Protein AF-C1FIW8-F1 (afdb_monomer_lite)

Sequence (149 aa):
MISRFPKGGEEIDTDIVRRQEFEKLHIKVANEKFGRREDAKELLTRMMQACIAAFAPDPLEFMIEFLTKEIEGRAEPAHTGPGKHPMGEEADLHEEVTNYADSPEFHTIVSKMSAYMIQFKPDDPAPFALEFLRTLKKEGIFGPMGADH

pLDDT: mean 71.14, std 17.48, range [33.69, 92.94]

Foldseek 3Di:
DDDDDDDDDDPPPVVVVVVVVVVVVVLVVLLVVLVPPVVLVVLLVLLLLLCLLVLPPQSLVSSLVQLVCVVVVNHDRRPPDNHQDPVNDVDVSVVSSVCSCPPPNNVVLSVVLVVVCSVPVDPDNSVVSSVVSVVCVVVCVVPPPDDDD

Structure (mmCIF, N/CA/C/O backbone):
data_AF-C1FIW8-F1
#
_entry.id   AF-C1FIW8-F1
#
loop_
_atom_site.group_PDB
_atom_site.id
_atom_site.type_symbol
_atom_site.label_atom_id
_atom_site.label_alt_id
_atom_site.label_comp_id
_atom_site.label_asym_id
_atom_site.label_entity_id
_atom_site.label_seq_id
_atom_site.pdbx_PDB_ins_code
_atom_site.Cartn_x
_atom_site.Cartn_y
_atom_site.Cartn_z
_atom_site.occupancy
_atom_site.B_iso_or_equiv
_atom_site.auth_seq_id
_atom_site.auth_comp_id
_atom_site.auth_asym_id
_atom_site.auth_atom_id
_atom_site.pdbx_PDB_model_num
ATOM 1 N N . MET A 1 1 ? -19.532 5.056 49.816 1.00 38.03 1 MET A N 1
ATOM 2 C CA . MET A 1 1 ? -18.727 5.118 51.057 1.00 38.03 1 MET A CA 1
ATOM 3 C C . MET A 1 1 ? -17.530 6.004 50.757 1.00 38.03 1 MET A C 1
ATOM 5 O O . MET A 1 1 ? -16.685 5.597 49.975 1.00 38.03 1 MET A O 1
ATOM 9 N N . ILE A 1 2 ? -17.524 7.241 51.257 1.00 39.59 2 ILE A N 1
ATOM 10 C CA . ILE A 1 2 ? -16.456 8.219 51.002 1.00 39.59 2 ILE A CA 1
ATOM 11 C C . ILE A 1 2 ? -15.473 8.112 52.167 1.00 39.59 2 ILE A C 1
ATOM 13 O O . ILE A 1 2 ? -15.830 8.430 53.300 1.00 39.59 2 ILE A O 1
ATOM 17 N N . SER A 1 3 ? -14.267 7.616 51.898 1.00 39.22 3 SER A N 1
ATOM 18 C CA . SER A 1 3 ? -13.165 7.643 52.862 1.00 39.22 3 SER A CA 1
ATOM 19 C C . SER A 1 3 ? -12.445 8.986 52.748 1.00 39.22 3 SER A C 1
ATOM 21 O O . SER A 1 3 ? -12.104 9.406 51.644 1.00 39.22 3 SER A O 1
ATOM 23 N N . ARG A 1 4 ? -12.242 9.669 53.879 1.00 51.56 4 ARG A N 1
ATOM 24 C CA . ARG A 1 4 ? -11.506 10.937 53.976 1.00 51.56 4 ARG A CA 1
ATOM 25 C C .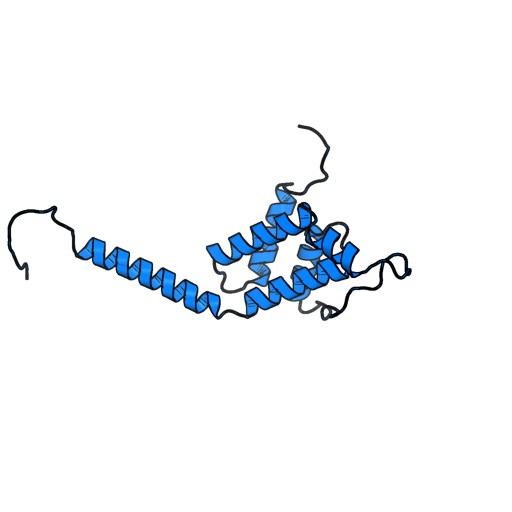 ARG A 1 4 ? -10.174 10.745 54.716 1.00 51.56 4 ARG A C 1
ATOM 27 O O . ARG A 1 4 ? -10.149 10.064 55.738 1.00 51.56 4 ARG A O 1
ATOM 34 N N . PHE A 1 5 ? -9.193 11.537 54.255 1.00 41.19 5 PHE A N 1
ATOM 35 C CA . PHE A 1 5 ? -7.981 12.100 54.904 1.00 41.19 5 PHE A CA 1
ATOM 36 C C . PHE A 1 5 ? -6.611 11.455 54.579 1.00 41.19 5 PHE A C 1
ATOM 38 O O . PHE A 1 5 ? -6.585 10.246 54.363 1.00 41.19 5 PHE A O 1
ATOM 45 N N . PRO A 1 6 ? -5.470 12.214 54.610 1.00 51.72 6 PRO A N 1
ATOM 46 C CA . PRO A 1 6 ? -5.279 13.609 55.072 1.00 51.72 6 PRO A CA 1
ATOM 47 C C . PRO A 1 6 ? -4.514 14.598 54.136 1.00 51.72 6 PRO A C 1
ATOM 49 O O . PRO A 1 6 ? -3.583 14.241 53.433 1.00 51.72 6 PRO A O 1
ATOM 52 N N . LYS A 1 7 ? -4.898 15.882 54.252 1.00 51.84 7 LYS A N 1
ATOM 53 C CA . LYS A 1 7 ? -4.135 17.155 54.158 1.00 51.84 7 LYS A CA 1
ATOM 54 C C . LYS A 1 7 ? -2.891 17.245 53.242 1.00 51.84 7 LYS A C 1
ATOM 56 O O . LYS A 1 7 ? -1.785 16.947 53.676 1.00 51.84 7 LYS A O 1
ATOM 61 N N . GLY A 1 8 ? -3.075 17.911 52.097 1.00 47.38 8 GLY A N 1
ATOM 62 C CA . GLY A 1 8 ? -2.012 18.561 51.319 1.00 47.38 8 GLY A CA 1
ATOM 63 C C . GLY A 1 8 ? -1.710 17.842 50.007 1.00 47.38 8 GLY A C 1
ATOM 64 O O . GLY A 1 8 ? -1.065 16.804 50.009 1.00 47.38 8 GLY A O 1
ATOM 65 N N . GLY A 1 9 ? -2.159 18.411 48.894 1.00 45.69 9 GLY A N 1
ATOM 66 C CA . GLY A 1 9 ? -2.004 17.827 47.562 1.00 45.69 9 GLY A CA 1
ATOM 67 C C . GLY A 1 9 ? -3.353 17.793 46.865 1.00 45.69 9 GLY A C 1
ATOM 68 O O . GLY A 1 9 ? -4.352 17.456 47.496 1.00 45.69 9 GLY A O 1
ATOM 69 N N . GLU A 1 10 ? -3.371 18.245 45.615 1.00 51.56 10 GLU A N 1
ATOM 70 C CA . GLU A 1 10 ? -4.542 18.323 44.742 1.00 51.56 10 GLU A CA 1
ATOM 71 C C . GLU A 1 10 ? -5.456 17.104 44.914 1.00 51.56 10 GLU A C 1
ATOM 73 O O . GLU A 1 10 ? -4.978 15.972 45.015 1.00 51.56 10 GLU A O 1
ATOM 78 N N . GLU A 1 11 ? -6.772 17.334 44.977 1.00 50.53 11 GLU A N 1
ATOM 79 C CA . GLU A 1 11 ? -7.763 16.259 44.915 1.00 50.53 11 GLU A CA 1
ATOM 80 C C . GLU A 1 11 ? -7.616 15.562 43.559 1.00 50.53 11 GLU A C 1
ATOM 82 O O . GLU A 1 11 ? -8.214 15.950 42.559 1.00 50.53 11 GLU A O 1
ATOM 87 N N . ILE A 1 12 ? -6.758 14.545 43.512 1.00 53.88 12 ILE A N 1
ATOM 88 C CA . ILE A 1 12 ? -6.646 13.664 42.364 1.00 53.88 12 ILE A CA 1
ATOM 89 C C . ILE A 1 12 ? -7.921 12.838 42.369 1.00 53.88 12 ILE A C 1
ATOM 91 O O . ILE A 1 12 ? -8.099 11.954 43.211 1.00 53.88 12 ILE A O 1
ATOM 95 N N . ASP A 1 13 ? -8.816 13.147 41.437 1.00 61.03 13 ASP A N 1
ATOM 96 C CA . ASP A 1 13 ? -9.985 12.327 41.177 1.00 61.03 13 ASP A CA 1
ATOM 97 C C . ASP A 1 13 ? -9.504 10.926 40.771 1.00 61.03 13 ASP A C 1
ATOM 99 O O . ASP A 1 13 ? -9.040 10.664 39.655 1.00 61.03 13 ASP A O 1
ATOM 103 N N . THR A 1 14 ? -9.567 10.011 41.735 1.00 57.94 14 THR A N 1
ATOM 104 C CA . THR A 1 14 ? -9.096 8.639 41.577 1.00 57.94 14 THR A CA 1
ATOM 105 C C . THR A 1 14 ? -9.885 7.879 40.518 1.00 57.94 14 THR A C 1
ATOM 107 O O . THR A 1 14 ? -9.375 6.892 39.988 1.00 57.94 14 THR A O 1
ATOM 110 N N . ASP A 1 15 ? -11.098 8.325 40.181 1.00 60.28 15 ASP A N 1
ATOM 111 C CA . ASP A 1 15 ? -11.895 7.727 39.116 1.00 60.28 15 ASP A CA 1
ATOM 112 C C . ASP A 1 15 ? -11.434 8.214 37.736 1.00 60.28 15 ASP A C 1
ATOM 114 O O . ASP A 1 15 ? -11.407 7.415 36.796 1.00 60.28 15 ASP A O 1
ATOM 118 N N . ILE A 1 16 ? -10.967 9.463 37.613 1.00 61.41 16 ILE A N 1
ATOM 119 C CA . ILE A 1 16 ? -10.301 9.955 36.393 1.00 61.41 16 ILE A CA 1
ATOM 120 C C . ILE A 1 16 ? -8.988 9.204 36.166 1.00 61.41 16 ILE A C 1
ATOM 122 O O . ILE A 1 16 ? -8.755 8.701 35.065 1.00 61.41 16 ILE A O 1
ATOM 126 N N . VAL A 1 17 ? -8.159 9.055 37.203 1.00 62.34 17 VAL A N 1
ATOM 127 C CA . VAL A 1 17 ? -6.893 8.307 37.093 1.00 62.34 17 VAL A CA 1
ATOM 128 C C . VAL A 1 17 ? -7.148 6.844 36.743 1.00 62.34 17 VAL A C 1
ATOM 130 O O . VAL A 1 17 ? -6.499 6.307 35.848 1.00 62.34 17 VAL A O 1
ATOM 133 N N . ARG A 1 18 ? -8.137 6.196 37.373 1.00 59.25 18 ARG A N 1
ATOM 134 C CA . ARG A 1 18 ? -8.524 4.823 37.016 1.00 59.25 18 ARG A CA 1
ATOM 135 C C . ARG A 1 18 ? -8.997 4.708 35.574 1.00 59.25 18 ARG A C 1
ATOM 137 O O . ARG A 1 18 ? -8.612 3.747 34.921 1.00 59.25 18 ARG A O 1
ATOM 144 N N . ARG A 1 19 ? -9.796 5.652 35.065 1.00 58.88 19 ARG A N 1
ATOM 145 C CA . ARG A 1 19 ? -10.240 5.643 33.660 1.00 58.88 19 ARG A CA 1
ATOM 146 C C . ARG A 1 19 ? -9.072 5.810 32.694 1.00 58.88 19 ARG A C 1
ATOM 148 O O . ARG A 1 19 ? -8.974 5.022 31.762 1.00 58.88 19 ARG A O 1
ATOM 155 N N . GLN A 1 20 ? -8.164 6.752 32.948 1.00 60.75 20 GLN A N 1
ATOM 156 C CA . GLN A 1 20 ? -6.974 6.961 32.115 1.00 60.75 20 GLN A CA 1
ATOM 157 C C . GLN A 1 20 ? -6.041 5.745 32.118 1.00 60.75 20 GLN A C 1
ATOM 159 O O . GLN A 1 20 ? -5.538 5.348 31.070 1.00 60.75 20 GLN A O 1
ATOM 164 N N . GLU A 1 21 ? -5.819 5.118 33.275 1.00 62.03 21 GLU A N 1
ATOM 165 C CA . GLU A 1 21 ? -5.016 3.895 33.367 1.00 62.03 21 GLU A CA 1
ATOM 166 C C . GLU A 1 21 ? -5.702 2.711 32.673 1.00 62.03 21 GLU A C 1
ATOM 168 O O . GLU A 1 21 ? -5.036 1.935 31.992 1.00 62.03 21 GLU A O 1
ATOM 173 N N . PHE A 1 22 ? -7.032 2.604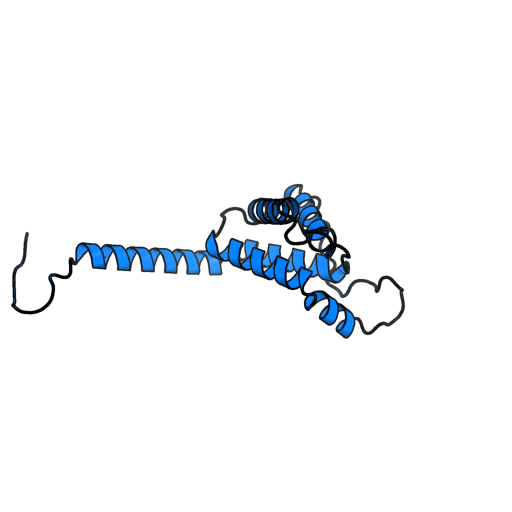 32.759 1.00 58.59 22 PHE A N 1
ATOM 174 C CA . PHE A 1 22 ? -7.807 1.589 32.040 1.00 58.59 22 PHE A CA 1
ATOM 175 C C . PHE A 1 22 ? -7.735 1.788 30.522 1.00 58.59 22 PHE A C 1
ATOM 177 O O . PHE A 1 22 ? -7.581 0.821 29.782 1.00 58.59 22 PHE A O 1
ATOM 184 N N . GLU A 1 23 ? -7.788 3.036 30.062 1.00 52.91 23 GLU A N 1
ATOM 185 C CA . GLU A 1 23 ? -7.680 3.420 28.655 1.00 52.91 23 GLU A CA 1
ATOM 186 C C . GLU A 1 23 ? -6.268 3.162 28.110 1.00 52.91 23 GLU A C 1
ATOM 188 O O . GLU A 1 23 ? -6.118 2.546 27.055 1.00 52.91 23 GLU A O 1
ATOM 193 N N . LYS A 1 24 ? -5.216 3.487 28.877 1.00 61.75 24 LYS A N 1
ATOM 194 C CA . LYS A 1 24 ? -3.830 3.089 28.566 1.00 61.75 24 LYS A CA 1
ATOM 195 C C . LYS A 1 24 ? -3.666 1.572 28.516 1.00 61.75 24 LYS A C 1
ATOM 197 O O . LYS A 1 24 ? -2.996 1.069 27.614 1.00 61.75 24 LYS A O 1
ATOM 202 N N . LEU A 1 25 ? -4.277 0.831 29.446 1.00 56.22 25 LEU A N 1
ATOM 203 C CA . LEU A 1 25 ? -4.275 -0.634 29.422 1.00 56.22 25 LEU A CA 1
ATOM 204 C C . LEU A 1 25 ? -4.993 -1.163 28.178 1.00 56.22 25 LEU A C 1
ATOM 206 O O . LEU A 1 25 ? -4.493 -2.079 27.535 1.00 56.22 25 LEU A O 1
ATOM 210 N N . HIS A 1 26 ? -6.122 -0.563 27.799 1.00 54.44 26 HIS A N 1
ATOM 211 C CA . HIS A 1 26 ? -6.872 -0.916 26.596 1.00 54.44 26 HIS A CA 1
ATOM 212 C C . HIS A 1 26 ? -6.060 -0.655 25.326 1.00 54.44 26 HIS A C 1
ATOM 214 O O . HIS A 1 26 ? -5.996 -1.518 24.454 1.00 54.44 26 HIS A O 1
ATOM 220 N N . ILE A 1 27 ? -5.379 0.490 25.243 1.00 57.44 27 ILE A N 1
ATOM 221 C CA . ILE A 1 27 ? -4.471 0.831 24.143 1.00 57.44 27 ILE A CA 1
ATOM 222 C C . ILE A 1 27 ? -3.300 -0.154 24.098 1.00 57.44 27 ILE A C 1
ATOM 224 O O . ILE A 1 27 ? -2.956 -0.634 23.019 1.00 57.44 27 ILE A O 1
ATOM 228 N N . LYS A 1 28 ? -2.721 -0.513 25.249 1.00 60.06 28 LYS A N 1
ATOM 229 C CA . LYS A 1 28 ? -1.633 -1.495 25.345 1.00 60.06 28 LYS A CA 1
ATOM 230 C C . LYS A 1 28 ? -2.084 -2.890 24.911 1.00 60.06 28 LYS A C 1
ATOM 232 O O . LYS A 1 28 ? -1.393 -3.520 24.123 1.00 60.06 28 LYS A O 1
ATOM 237 N N . VAL A 1 29 ? -3.258 -3.344 25.344 1.00 57.84 29 VAL A N 1
ATOM 238 C CA . VAL A 1 29 ? -3.834 -4.637 24.944 1.00 57.84 29 VAL A CA 1
ATOM 239 C C . VAL A 1 29 ? -4.229 -4.630 23.467 1.00 57.84 29 VAL A C 1
ATOM 241 O O . VAL A 1 29 ? -4.005 -5.617 22.775 1.00 57.84 29 VAL A O 1
ATOM 244 N N . ALA A 1 30 ? -4.766 -3.526 22.946 1.00 54.97 30 ALA A N 1
ATOM 245 C CA . ALA A 1 30 ? -5.043 -3.367 21.520 1.00 54.97 30 ALA A CA 1
ATOM 246 C C . ALA A 1 30 ? -3.747 -3.354 20.690 1.00 54.97 30 ALA A C 1
ATOM 248 O O . ALA A 1 30 ? -3.710 -3.951 19.620 1.00 54.97 30 ALA A O 1
ATOM 249 N N . ASN A 1 31 ? -2.675 -2.731 21.192 1.00 55.00 31 ASN A N 1
ATOM 250 C CA . ASN A 1 31 ? -1.334 -2.777 20.599 1.00 55.00 31 ASN A CA 1
ATOM 251 C C . ASN A 1 31 ? -0.737 -4.190 20.644 1.00 55.00 31 ASN A C 1
ATOM 253 O O . ASN A 1 31 ? -0.177 -4.632 19.652 1.00 55.00 31 ASN A O 1
ATOM 257 N N . GLU A 1 32 ? -0.877 -4.923 21.751 1.00 55.31 32 GLU A N 1
ATOM 258 C CA . GLU A 1 32 ? -0.394 -6.306 21.872 1.00 55.31 32 GLU A CA 1
ATOM 259 C C . GLU A 1 32 ? -1.191 -7.276 20.994 1.00 55.31 32 GLU A C 1
ATOM 261 O O . GLU A 1 32 ? -0.607 -8.177 20.394 1.00 55.31 32 GLU A O 1
ATOM 266 N N . LYS A 1 33 ? -2.511 -7.092 20.877 1.00 56.47 33 LYS A N 1
ATOM 267 C CA . LYS A 1 33 ? -3.361 -7.882 19.974 1.00 56.47 33 LYS A CA 1
ATOM 268 C C . LYS A 1 33 ? -3.061 -7.576 18.508 1.00 56.47 33 LYS A C 1
ATOM 270 O O . LYS A 1 33 ? -2.969 -8.505 17.716 1.00 56.47 33 LYS A O 1
ATOM 275 N N . PHE A 1 34 ? -2.839 -6.308 18.158 1.00 52.41 34 PHE A N 1
ATOM 276 C CA . PHE A 1 34 ? -2.422 -5.913 16.810 1.00 52.41 34 PHE A CA 1
ATOM 277 C C . PHE A 1 34 ? -0.990 -6.354 16.483 1.00 52.41 34 PHE A C 1
ATOM 279 O O . PHE A 1 34 ? -0.719 -6.802 15.380 1.00 52.41 34 PHE A O 1
ATOM 286 N N . GLY A 1 35 ? -0.074 -6.330 17.452 1.00 52.97 35 GLY A N 1
ATOM 287 C CA . GLY A 1 35 ? 1.289 -6.838 17.282 1.00 52.97 35 GLY A CA 1
ATOM 288 C C . GLY A 1 35 ? 1.353 -8.336 16.957 1.00 52.97 35 GLY A C 1
ATOM 289 O O . GLY A 1 35 ? 2.362 -8.785 16.416 1.00 52.97 35 GLY A O 1
ATOM 290 N N . ARG A 1 36 ? 0.276 -9.082 17.250 1.00 55.75 36 ARG A N 1
ATOM 291 C CA . ARG A 1 36 ? 0.074 -10.504 16.918 1.00 55.75 36 ARG A CA 1
ATOM 292 C C . ARG A 1 36 ? -0.764 -10.734 15.650 1.00 55.75 36 ARG A C 1
ATOM 294 O O . ARG A 1 36 ? -0.974 -11.887 15.285 1.00 55.75 36 ARG A O 1
ATOM 301 N N . ARG A 1 37 ? -1.264 -9.671 15.007 1.00 62.56 37 ARG A N 1
ATOM 302 C CA . ARG A 1 37 ? -1.959 -9.726 13.714 1.00 62.56 37 ARG A CA 1
ATOM 303 C C . ARG A 1 37 ? -0.916 -9.805 12.596 1.00 62.56 37 ARG A C 1
ATOM 305 O O . ARG A 1 37 ? -0.455 -8.793 12.070 1.00 62.56 37 ARG A O 1
ATOM 312 N N . GLU A 1 38 ? -0.460 -11.031 12.339 1.00 67.00 38 GLU A N 1
ATOM 313 C CA . GLU A 1 38 ? 0.490 -11.348 11.264 1.00 67.00 38 GLU A CA 1
ATOM 314 C C . GLU A 1 38 ? -0.124 -11.126 9.875 1.00 67.00 38 GLU A C 1
ATOM 316 O O . GLU A 1 38 ? 0.593 -10.756 8.959 1.00 67.00 38 GLU A O 1
ATOM 321 N N . ASP A 1 39 ? -1.447 -11.201 9.736 1.00 73.19 39 ASP A N 1
ATOM 322 C CA . ASP A 1 39 ? -2.189 -10.950 8.495 1.00 73.19 39 ASP A CA 1
ATOM 323 C C . ASP A 1 39 ? -1.901 -9.569 7.881 1.00 73.19 39 ASP A C 1
ATOM 325 O O . ASP A 1 39 ? -1.606 -9.461 6.690 1.00 73.19 39 ASP A O 1
ATOM 329 N N . ALA A 1 40 ? -1.915 -8.506 8.690 1.00 76.12 40 ALA A N 1
ATOM 330 C CA . ALA A 1 40 ? -1.613 -7.158 8.216 1.00 76.12 40 ALA A CA 1
ATOM 331 C C . ALA A 1 40 ? -0.135 -7.005 7.820 1.00 76.12 40 ALA A C 1
ATOM 333 O O . ALA A 1 40 ? 0.177 -6.374 6.809 1.00 76.12 40 ALA A O 1
ATOM 334 N N . LYS A 1 41 ? 0.786 -7.595 8.592 1.00 80.19 41 LYS A N 1
ATOM 335 C CA . LYS A 1 41 ? 2.224 -7.551 8.284 1.00 80.19 41 LYS A CA 1
ATOM 336 C C . LYS A 1 41 ? 2.548 -8.354 7.028 1.00 80.19 41 LYS A C 1
ATOM 338 O O . LYS A 1 41 ? 3.299 -7.874 6.182 1.00 80.19 41 LYS A O 1
ATOM 343 N N . GLU A 1 42 ? 1.977 -9.545 6.894 1.00 84.00 42 GLU A N 1
ATOM 344 C CA . GLU A 1 42 ? 2.145 -10.429 5.743 1.00 84.00 42 GLU A CA 1
ATOM 345 C C . GLU A 1 42 ? 1.580 -9.790 4.476 1.00 84.00 42 GLU A C 1
ATOM 347 O O . GLU A 1 42 ? 2.232 -9.830 3.436 1.00 84.00 42 GLU A O 1
ATOM 352 N N . LEU A 1 43 ? 0.407 -9.154 4.551 1.00 84.88 43 LEU A N 1
ATOM 353 C CA . LEU A 1 43 ? -0.172 -8.415 3.429 1.00 84.88 43 LEU A CA 1
ATOM 354 C C . LEU A 1 43 ? 0.762 -7.297 2.952 1.00 84.88 43 LEU A C 1
ATOM 356 O O . LEU A 1 43 ? 1.108 -7.245 1.771 1.00 84.88 43 LEU A O 1
ATOM 360 N N . LEU A 1 44 ? 1.191 -6.423 3.870 1.00 85.56 44 LEU A N 1
ATOM 361 C CA . LEU A 1 44 ? 2.075 -5.303 3.543 1.00 85.56 44 LEU A CA 1
ATOM 362 C C . LEU A 1 44 ? 3.412 -5.795 2.980 1.00 85.56 44 LEU A C 1
ATOM 364 O O . LEU A 1 44 ? 3.883 -5.274 1.973 1.00 85.56 44 LEU A O 1
ATOM 368 N N . THR A 1 45 ? 3.983 -6.840 3.581 1.00 85.75 45 THR A N 1
ATOM 369 C CA . THR A 1 45 ? 5.244 -7.442 3.129 1.00 85.75 45 THR A CA 1
ATOM 370 C C . THR A 1 45 ? 5.110 -8.015 1.720 1.00 85.75 45 THR A C 1
ATOM 372 O O . THR A 1 45 ? 5.939 -7.708 0.866 1.00 85.75 45 THR A O 1
ATOM 375 N N . ARG A 1 46 ? 4.052 -8.791 1.442 1.00 84.69 46 ARG A N 1
ATOM 376 C CA . ARG A 1 46 ? 3.811 -9.365 0.108 1.00 84.69 46 ARG A CA 1
ATOM 377 C C . ARG A 1 46 ? 3.624 -8.280 -0.944 1.00 84.69 46 ARG A C 1
ATOM 379 O O . ARG A 1 46 ? 4.211 -8.371 -2.017 1.00 84.69 46 ARG A O 1
ATOM 386 N N . MET A 1 47 ? 2.858 -7.240 -0.625 1.00 89.06 47 MET A N 1
ATOM 387 C CA . MET A 1 47 ? 2.631 -6.129 -1.542 1.00 89.06 47 MET A CA 1
ATOM 388 C C . MET A 1 47 ? 3.926 -5.360 -1.843 1.00 89.06 47 MET A C 1
ATOM 390 O O . MET A 1 47 ? 4.219 -5.087 -3.005 1.00 89.06 47 MET A O 1
ATOM 394 N N . MET A 1 48 ? 4.728 -5.049 -0.817 1.00 87.19 48 MET A N 1
ATOM 395 C CA . MET A 1 48 ? 6.028 -4.389 -0.990 1.00 87.19 48 MET A CA 1
ATOM 396 C C . MET A 1 48 ? 6.969 -5.230 -1.852 1.00 87.19 48 MET A C 1
ATOM 398 O O . MET A 1 48 ? 7.550 -4.717 -2.804 1.00 87.19 48 MET A O 1
ATOM 402 N N . GLN A 1 49 ? 7.084 -6.525 -1.553 1.00 84.12 49 GLN A N 1
ATOM 403 C CA . GLN A 1 49 ? 7.916 -7.450 -2.321 1.00 84.12 49 GLN A CA 1
ATOM 404 C C . GLN A 1 49 ? 7.454 -7.559 -3.774 1.00 84.12 49 GLN A C 1
ATOM 406 O O . GLN A 1 49 ? 8.292 -7.520 -4.667 1.00 84.12 49 GLN A O 1
ATOM 411 N N . ALA A 1 50 ? 6.144 -7.648 -4.022 1.00 84.44 50 ALA A N 1
ATOM 412 C CA . ALA A 1 50 ? 5.597 -7.700 -5.374 1.00 84.44 50 ALA A CA 1
ATOM 413 C C . ALA A 1 50 ? 5.898 -6.416 -6.163 1.00 84.44 50 ALA A C 1
ATOM 415 O O . ALA A 1 50 ? 6.296 -6.492 -7.321 1.00 84.44 50 ALA A O 1
ATOM 416 N N . CYS A 1 51 ? 5.762 -5.251 -5.528 1.00 85.44 51 CYS A N 1
ATOM 417 C CA . CYS A 1 51 ? 6.045 -3.957 -6.147 1.00 85.44 51 CYS A CA 1
ATOM 418 C C . CYS A 1 51 ? 7.532 -3.799 -6.501 1.00 85.44 51 CYS A C 1
ATOM 420 O O . CYS A 1 51 ? 7.861 -3.386 -7.612 1.00 85.44 51 CYS A O 1
ATOM 422 N N . ILE A 1 52 ? 8.424 -4.186 -5.580 1.00 84.19 52 ILE A N 1
ATOM 423 C CA . ILE A 1 52 ? 9.880 -4.170 -5.780 1.00 84.19 52 ILE A CA 1
ATOM 424 C C . ILE A 1 52 ? 10.286 -5.169 -6.867 1.00 84.19 52 ILE A C 1
ATOM 426 O O . ILE A 1 52 ? 11.028 -4.820 -7.777 1.00 84.19 52 ILE A O 1
ATOM 430 N N . ALA A 1 53 ? 9.780 -6.404 -6.811 1.00 81.00 53 ALA A N 1
ATOM 431 C CA . ALA A 1 53 ? 10.108 -7.438 -7.790 1.00 81.00 53 ALA A CA 1
ATOM 432 C C . ALA A 1 53 ? 9.623 -7.084 -9.203 1.00 81.00 53 ALA A C 1
ATOM 434 O O . ALA A 1 53 ? 10.242 -7.495 -10.183 1.00 81.00 53 ALA A O 1
ATOM 435 N N . ALA A 1 54 ? 8.530 -6.326 -9.311 1.00 81.06 54 ALA A N 1
ATOM 436 C CA . ALA A 1 54 ? 8.024 -5.817 -10.578 1.00 81.06 54 ALA A CA 1
ATOM 437 C C . ALA A 1 54 ? 8.758 -4.560 -11.073 1.00 81.06 54 ALA A C 1
ATOM 439 O O . ALA A 1 54 ? 8.490 -4.141 -12.198 1.00 81.06 54 ALA A O 1
ATOM 440 N N . PHE A 1 55 ? 9.629 -3.947 -10.255 1.00 80.00 55 PHE A N 1
ATOM 441 C CA . PHE A 1 55 ? 10.201 -2.618 -10.502 1.00 80.00 55 PHE A CA 1
ATOM 442 C C . PHE A 1 55 ? 9.129 -1.634 -10.991 1.00 80.00 55 PHE A C 1
ATOM 444 O O . PHE A 1 55 ? 9.277 -0.987 -12.029 1.00 80.00 55 PHE A O 1
ATOM 451 N N . ALA A 1 56 ? 7.992 -1.596 -10.287 1.00 83.06 56 ALA A N 1
ATOM 452 C CA . ALA A 1 56 ? 6.798 -0.942 -10.804 1.00 83.06 56 ALA A CA 1
ATOM 453 C C . ALA A 1 56 ? 7.054 0.557 -11.060 1.00 83.06 56 ALA A C 1
ATOM 455 O O . ALA A 1 56 ? 7.423 1.267 -10.120 1.00 83.06 56 ALA A O 1
ATOM 456 N N . PRO A 1 57 ? 6.846 1.061 -12.291 1.00 84.12 57 PRO A N 1
ATOM 457 C CA . PRO A 1 57 ? 7.129 2.457 -12.629 1.00 84.12 57 PRO A CA 1
ATOM 458 C C . PRO A 1 57 ? 6.182 3.437 -11.926 1.00 84.12 57 PRO A C 1
ATOM 460 O O . PRO A 1 57 ? 6.561 4.577 -11.689 1.00 84.12 57 PRO A O 1
ATOM 463 N N . ASP A 1 58 ? 4.973 2.982 -11.589 1.00 88.50 58 ASP A N 1
ATOM 464 C CA . ASP A 1 58 ? 4.013 3.679 -10.733 1.00 88.50 58 ASP A CA 1
ATOM 465 C C . ASP A 1 58 ? 3.716 2.773 -9.522 1.00 88.50 58 ASP A C 1
ATOM 467 O O . ASP A 1 58 ? 2.898 1.847 -9.620 1.00 88.50 58 ASP A O 1
ATOM 471 N N . PRO A 1 59 ? 4.423 2.964 -8.392 1.00 89.81 59 PRO A N 1
ATOM 472 C CA . PRO A 1 59 ? 4.254 2.119 -7.216 1.00 89.81 59 PRO A CA 1
ATOM 473 C C . PRO A 1 59 ? 2.859 2.260 -6.600 1.00 89.81 59 PRO A C 1
ATOM 475 O O . PRO A 1 59 ? 2.328 1.284 -6.069 1.00 89.81 59 PRO A O 1
ATOM 478 N N . LEU A 1 60 ? 2.243 3.445 -6.671 1.00 90.75 60 LEU A N 1
ATOM 479 C CA . LEU A 1 60 ? 0.916 3.671 -6.104 1.00 90.75 60 LEU A CA 1
ATOM 480 C C . LEU A 1 60 ? -0.139 2.880 -6.874 1.00 90.75 60 LEU A C 1
ATOM 482 O O . LEU A 1 60 ? -0.944 2.174 -6.261 1.00 90.75 60 LEU A O 1
ATOM 486 N N . GLU A 1 61 ? -0.120 2.969 -8.204 1.00 92.00 61 GLU A N 1
ATOM 487 C CA . GLU A 1 61 ? -1.071 2.240 -9.037 1.00 92.00 61 GLU A CA 1
ATOM 488 C C . GLU A 1 61 ? -0.872 0.733 -8.930 1.00 92.00 61 GLU A C 1
ATOM 490 O O . GLU A 1 61 ? -1.841 -0.007 -8.752 1.00 92.00 61 GLU A O 1
ATOM 495 N N . PHE A 1 62 ? 0.381 0.274 -8.931 1.00 91.75 62 PHE A N 1
ATOM 496 C CA . PHE A 1 62 ? 0.683 -1.142 -8.761 1.00 91.75 62 PHE A CA 1
ATOM 497 C C . PHE A 1 62 ? 0.123 -1.693 -7.445 1.00 91.75 62 PHE A C 1
ATOM 499 O O . PHE A 1 62 ? -0.507 -2.751 -7.428 1.00 91.75 62 PHE A O 1
ATOM 506 N N . MET A 1 63 ? 0.313 -0.977 -6.333 1.00 92.19 63 MET A N 1
ATOM 507 C CA . MET A 1 63 ? -0.209 -1.395 -5.029 1.00 92.19 63 MET A CA 1
ATOM 508 C C . MET A 1 63 ? -1.746 -1.421 -4.997 1.00 92.19 63 MET A C 1
ATOM 510 O O . MET A 1 63 ? -2.332 -2.341 -4.420 1.00 92.19 63 MET A O 1
ATOM 514 N N . ILE A 1 64 ? -2.415 -0.461 -5.649 1.00 92.62 64 ILE A N 1
ATOM 515 C CA . ILE A 1 64 ? -3.882 -0.442 -5.790 1.00 92.62 64 ILE A CA 1
ATOM 516 C C . ILE A 1 64 ? -4.366 -1.665 -6.576 1.00 92.62 64 ILE A C 1
ATOM 518 O O . ILE A 1 64 ? -5.317 -2.334 -6.155 1.00 92.62 64 ILE A O 1
ATOM 522 N N . GLU A 1 65 ? -3.730 -1.970 -7.706 1.00 91.38 65 GLU A N 1
ATOM 523 C CA . GLU A 1 65 ? -4.069 -3.136 -8.521 1.00 91.38 65 GLU A CA 1
ATOM 524 C C . GLU A 1 65 ? -3.821 -4.446 -7.771 1.00 91.38 65 GLU A C 1
ATOM 526 O O . GLU A 1 65 ? -4.676 -5.335 -7.791 1.00 91.38 65 GLU A O 1
ATOM 531 N N . PHE A 1 66 ? -2.684 -4.555 -7.081 1.00 90.81 66 PHE A N 1
ATOM 532 C CA . PHE A 1 66 ? -2.326 -5.721 -6.280 1.00 90.81 66 PHE A CA 1
ATOM 533 C C . PHE A 1 66 ? -3.385 -6.001 -5.211 1.00 90.81 66 PHE A C 1
ATOM 535 O O . PHE A 1 66 ? -3.935 -7.100 -5.170 1.00 90.81 66 PHE A O 1
ATOM 542 N N . LEU A 1 67 ? -3.737 -5.003 -4.393 1.00 90.56 67 LEU A N 1
ATOM 543 C CA . LEU A 1 67 ? -4.748 -5.171 -3.345 1.00 90.56 67 LEU A CA 1
ATOM 544 C C . LEU A 1 67 ? -6.140 -5.441 -3.918 1.00 90.56 67 LEU A C 1
ATOM 546 O O . LEU A 1 67 ? -6.889 -6.231 -3.349 1.00 90.56 67 LEU A O 1
ATOM 550 N N . THR A 1 68 ? -6.486 -4.834 -5.056 1.00 90.38 68 THR A N 1
ATOM 551 C CA . THR A 1 68 ? -7.752 -5.131 -5.742 1.00 90.38 68 THR A CA 1
ATOM 552 C C . THR A 1 68 ? -7.808 -6.609 -6.140 1.00 90.38 68 THR A C 1
ATOM 554 O O . THR A 1 68 ? -8.790 -7.286 -5.843 1.00 90.38 68 THR A O 1
ATOM 557 N N . LYS A 1 69 ? -6.735 -7.144 -6.738 1.00 87.75 69 LYS A N 1
ATOM 558 C CA . LYS A 1 69 ? -6.643 -8.566 -7.103 1.00 87.75 69 LYS A CA 1
ATOM 559 C C . LYS A 1 69 ? -6.618 -9.481 -5.878 1.00 87.75 69 LYS A C 1
ATOM 561 O O . LYS A 1 69 ? -7.245 -10.534 -5.922 1.00 87.75 69 LYS A O 1
ATOM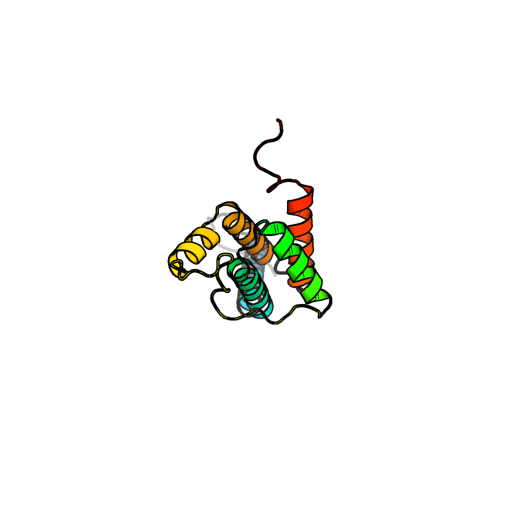 566 N N . GLU A 1 70 ? -5.935 -9.101 -4.800 1.00 85.38 70 GLU A N 1
ATOM 567 C CA . GLU A 1 70 ? -5.884 -9.874 -3.549 1.00 85.38 70 GLU A CA 1
ATOM 568 C C . GLU A 1 70 ? -7.289 -10.025 -2.946 1.00 85.38 70 GLU A C 1
ATOM 570 O O . GLU A 1 70 ? -7.709 -11.137 -2.635 1.00 85.38 70 GLU A O 1
ATOM 575 N N . ILE A 1 71 ? -8.056 -8.931 -2.874 1.00 86.50 71 ILE A N 1
ATOM 576 C CA . ILE A 1 71 ? -9.440 -8.931 -2.370 1.00 86.50 71 ILE A CA 1
ATOM 577 C C . ILE A 1 71 ? -10.364 -9.760 -3.275 1.00 86.50 71 ILE A C 1
ATOM 579 O O . ILE A 1 71 ? -11.249 -10.460 -2.787 1.00 86.50 71 ILE A O 1
ATOM 583 N N . GLU A 1 72 ? -10.154 -9.720 -4.592 1.00 86.88 72 GLU A N 1
ATOM 584 C CA . GLU A 1 72 ? -10.888 -10.552 -5.554 1.0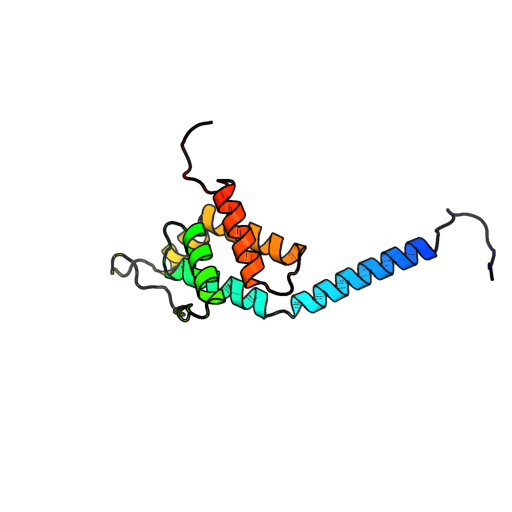0 86.88 72 GLU A CA 1
ATOM 585 C C . GLU A 1 72 ? -10.457 -12.033 -5.550 1.00 86.88 72 GLU A C 1
ATOM 587 O O . GLU A 1 72 ? -11.053 -12.841 -6.266 1.00 86.88 72 GLU A O 1
ATOM 592 N N . GLY A 1 73 ? -9.424 -12.407 -4.784 1.00 81.31 73 GLY A N 1
ATOM 593 C CA . GLY A 1 73 ? -8.862 -13.762 -4.771 1.00 81.31 73 GLY A CA 1
ATOM 594 C C . GLY A 1 73 ? -8.125 -14.139 -6.063 1.00 81.31 73 GLY A C 1
ATOM 595 O O . GLY A 1 73 ? -8.027 -15.317 -6.401 1.00 81.31 73 GLY A O 1
ATOM 596 N N . ARG A 1 74 ? -7.645 -13.142 -6.813 1.00 76.44 74 ARG A N 1
ATOM 597 C CA . ARG A 1 74 ? -6.957 -13.271 -8.111 1.00 76.44 74 ARG A CA 1
ATOM 598 C C . ARG A 1 74 ? -5.487 -12.858 -8.067 1.00 76.44 74 ARG A C 1
ATOM 600 O O . ARG A 1 74 ? -4.851 -12.803 -9.118 1.00 76.44 74 ARG A O 1
ATOM 607 N N . ALA A 1 75 ? -4.957 -12.506 -6.899 1.00 66.38 75 ALA A N 1
ATOM 608 C CA . ALA A 1 75 ? -3.547 -12.170 -6.778 1.00 66.38 75 ALA A CA 1
ATOM 609 C C . ALA A 1 75 ? -2.691 -13.401 -7.085 1.00 66.38 75 ALA A C 1
ATOM 611 O O . ALA A 1 75 ? -2.864 -14.472 -6.498 1.00 66.38 75 ALA A O 1
ATOM 612 N N . GLU A 1 76 ? -1.771 -13.241 -8.030 1.00 66.00 76 GLU A N 1
ATOM 613 C CA . GLU A 1 76 ? -0.750 -14.247 -8.276 1.00 66.00 76 GLU A CA 1
ATOM 614 C C . GLU A 1 76 ? 0.201 -14.289 -7.072 1.00 66.00 76 GLU A C 1
ATOM 616 O O . GLU A 1 76 ? 0.484 -13.245 -6.472 1.00 66.00 76 GLU A O 1
ATOM 621 N N . PRO A 1 77 ? 0.690 -15.477 -6.678 1.00 59.12 77 PRO A N 1
ATOM 622 C CA . PRO A 1 77 ? 1.656 -15.576 -5.597 1.00 59.12 77 PRO A CA 1
ATOM 623 C C . PRO A 1 77 ? 2.872 -14.710 -5.929 1.00 59.12 77 PRO A C 1
ATOM 625 O O . PRO A 1 77 ? 3.469 -14.859 -6.995 1.00 59.12 77 PRO A O 1
ATOM 628 N N . ALA A 1 78 ? 3.232 -13.808 -5.010 1.00 55.75 78 ALA A N 1
ATOM 629 C CA . ALA A 1 78 ? 4.400 -12.954 -5.170 1.00 55.75 78 ALA A CA 1
ATOM 630 C C . ALA A 1 78 ? 5.622 -13.835 -5.463 1.00 55.75 78 ALA A C 1
ATOM 632 O O . ALA A 1 78 ? 5.952 -14.734 -4.683 1.00 55.75 78 ALA A O 1
ATOM 633 N N . HIS A 1 79 ? 6.276 -13.610 -6.602 1.00 53.84 79 HIS A N 1
ATOM 634 C CA . HIS A 1 79 ? 7.511 -14.309 -6.921 1.00 53.84 79 HIS A CA 1
ATOM 635 C C . HIS A 1 79 ? 8.560 -13.945 -5.864 1.00 53.84 79 HIS A C 1
ATOM 637 O O . HIS A 1 79 ? 9.032 -12.814 -5.798 1.00 53.84 79 HIS A O 1
ATOM 643 N N . THR A 1 80 ? 8.908 -14.904 -5.006 1.00 45.56 80 THR A N 1
ATOM 644 C CA . THR A 1 80 ? 9.964 -14.753 -4.002 1.00 45.56 80 THR A CA 1
ATOM 645 C C . THR A 1 80 ? 11.322 -14.843 -4.693 1.00 45.56 80 THR A C 1
ATOM 647 O O . THR A 1 80 ? 11.948 -15.900 -4.740 1.00 45.56 80 THR A O 1
ATOM 650 N N . GLY A 1 81 ? 11.749 -13.745 -5.297 1.00 48.00 81 GLY A N 1
ATOM 651 C CA . GLY A 1 81 ? 13.056 -13.598 -5.923 1.00 48.00 81 GLY A CA 1
ATOM 652 C C . GLY A 1 81 ? 13.191 -12.200 -6.518 1.00 48.00 81 GLY A C 1
ATOM 653 O O . GLY A 1 81 ? 12.168 -11.596 -6.843 1.00 48.00 81 GLY A O 1
ATOM 654 N N . PRO A 1 82 ? 14.415 -11.662 -6.654 1.00 47.88 82 PRO A N 1
ATOM 655 C CA . PRO A 1 82 ? 14.608 -10.456 -7.444 1.00 47.88 82 PRO A CA 1
ATOM 656 C C . PRO A 1 82 ? 14.059 -10.762 -8.841 1.00 47.88 82 PRO A C 1
ATOM 658 O O . PRO A 1 82 ? 14.449 -11.757 -9.461 1.00 47.88 82 PRO A O 1
ATOM 661 N N . GLY A 1 83 ? 13.059 -9.994 -9.274 1.00 50.78 83 GLY A N 1
ATOM 662 C CA . GLY A 1 83 ? 12.451 -10.170 -10.585 1.00 50.78 83 GLY A CA 1
ATOM 663 C C . GLY A 1 83 ? 13.524 -10.166 -11.670 1.00 50.78 83 GLY A C 1
ATOM 664 O O . GLY A 1 83 ? 14.615 -9.621 -11.489 1.00 50.78 83 GLY A O 1
ATOM 665 N N . LYS A 1 84 ? 13.241 -10.799 -12.811 1.00 49.50 84 LYS A N 1
ATOM 666 C CA . LYS A 1 84 ? 14.133 -10.667 -13.966 1.00 49.50 84 LYS A CA 1
ATOM 667 C C . LYS A 1 84 ? 14.248 -9.182 -14.296 1.00 49.50 84 LYS A C 1
ATOM 669 O O . LYS A 1 84 ? 13.226 -8.539 -14.522 1.00 49.50 84 LYS A O 1
ATOM 674 N N . HIS A 1 85 ? 15.480 -8.679 -14.323 1.00 49.31 85 HIS A N 1
ATOM 675 C CA . HIS A 1 85 ? 15.785 -7.318 -14.735 1.00 49.31 85 HIS A CA 1
ATOM 676 C C . HIS A 1 85 ? 15.036 -6.988 -16.043 1.00 49.31 85 HIS A C 1
ATOM 678 O O . HIS A 1 85 ? 15.109 -7.796 -16.979 1.00 49.31 85 HIS A O 1
ATOM 684 N N . PRO A 1 86 ? 14.325 -5.848 -16.154 1.00 51.94 86 PRO A N 1
ATOM 685 C CA . PRO A 1 86 ? 13.544 -5.515 -17.348 1.00 51.94 86 PRO A CA 1
ATOM 686 C C . PRO A 1 86 ? 14.384 -5.459 -18.637 1.00 51.94 86 PRO A C 1
ATOM 688 O O . PRO A 1 86 ? 13.831 -5.641 -19.719 1.00 51.94 86 PRO A O 1
ATOM 691 N N . MET A 1 87 ? 15.711 -5.280 -18.537 1.00 51.56 87 MET A N 1
ATOM 692 C CA . MET A 1 87 ? 16.636 -5.285 -19.686 1.00 51.56 87 MET A CA 1
ATOM 693 C C . MET A 1 87 ? 17.442 -6.588 -19.859 1.00 51.56 87 MET A C 1
ATOM 695 O O . MET A 1 87 ? 18.274 -6.665 -20.754 1.00 51.56 87 MET A O 1
ATOM 699 N N . GLY A 1 88 ? 17.225 -7.626 -19.043 1.00 51.84 88 GLY A N 1
ATOM 700 C CA . GLY A 1 88 ? 17.809 -8.962 -19.265 1.00 51.84 88 GLY A CA 1
ATOM 701 C C . GLY A 1 88 ? 19.328 -9.117 -19.077 1.00 51.84 88 GLY A C 1
ATOM 702 O O . GLY A 1 88 ? 19.833 -10.222 -19.266 1.00 51.84 88 GLY A O 1
ATOM 703 N N . GLU A 1 89 ? 20.051 -8.067 -18.694 1.00 48.66 89 GLU A N 1
ATOM 704 C CA . GLU A 1 89 ? 21.467 -8.144 -18.310 1.00 48.66 89 GLU A CA 1
ATOM 705 C C . GLU A 1 89 ? 21.625 -8.434 -16.809 1.00 48.66 89 GLU A C 1
ATOM 707 O O . GLU A 1 89 ? 20.724 -8.138 -16.021 1.00 48.66 89 GLU A O 1
ATOM 712 N N . GLU A 1 90 ? 22.773 -9.006 -16.420 1.00 46.03 90 GLU A N 1
ATOM 713 C CA . GLU A 1 90 ? 23.254 -9.117 -15.031 1.00 46.03 90 GLU A CA 1
ATOM 714 C C . GLU A 1 90 ? 23.552 -7.718 -14.452 1.00 46.03 90 GLU A C 1
ATOM 716 O O . GLU A 1 90 ? 24.653 -7.440 -13.980 1.00 46.03 90 GLU A O 1
ATOM 721 N N . ALA A 1 91 ? 22.591 -6.796 -14.528 1.00 50.38 91 ALA A N 1
ATOM 722 C CA . ALA A 1 91 ? 22.603 -5.613 -13.691 1.00 50.38 91 ALA A CA 1
ATOM 723 C C . ALA A 1 91 ? 22.691 -6.084 -12.236 1.00 50.38 91 ALA A C 1
ATOM 725 O O . ALA A 1 91 ? 22.150 -7.145 -11.896 1.00 50.38 91 ALA A O 1
ATOM 726 N N . ASP A 1 92 ? 23.405 -5.340 -11.392 1.00 60.75 92 ASP A N 1
ATOM 727 C CA . ASP A 1 92 ? 23.499 -5.666 -9.975 1.00 60.75 92 ASP A CA 1
ATOM 728 C C . ASP A 1 92 ? 22.101 -5.520 -9.359 1.00 60.75 92 ASP A C 1
ATOM 730 O O . ASP A 1 92 ? 21.690 -4.453 -8.904 1.00 60.75 92 ASP A O 1
ATOM 734 N N . LEU A 1 93 ? 21.341 -6.619 -9.395 1.00 66.56 93 LEU A N 1
ATOM 735 C CA . LEU A 1 93 ? 19.975 -6.719 -8.892 1.00 66.56 93 LEU A CA 1
ATOM 736 C C . LEU A 1 93 ? 19.902 -6.234 -7.443 1.00 66.56 93 LEU A C 1
ATOM 738 O O . LEU A 1 93 ? 18.841 -5.813 -6.999 1.00 66.56 93 LEU A O 1
ATOM 742 N N . HIS A 1 94 ? 21.011 -6.287 -6.699 1.00 71.25 94 HIS A N 1
ATOM 743 C CA . HIS A 1 94 ? 21.074 -5.753 -5.352 1.00 71.25 94 HIS A CA 1
ATOM 744 C C . HIS A 1 94 ? 21.046 -4.220 -5.330 1.00 71.25 94 HIS A C 1
ATOM 746 O O . HIS A 1 94 ? 20.265 -3.644 -4.570 1.00 71.25 94 HIS A O 1
ATOM 752 N N . GLU A 1 95 ? 21.853 -3.562 -6.165 1.00 75.56 95 GLU A N 1
ATOM 753 C CA . GLU A 1 95 ? 21.905 -2.100 -6.259 1.00 75.56 95 GLU A CA 1
ATOM 754 C C . GLU A 1 95 ? 20.572 -1.535 -6.758 1.00 75.56 95 GLU A C 1
ATOM 756 O O . GLU A 1 95 ? 20.032 -0.601 -6.168 1.00 75.56 95 GLU A O 1
ATOM 761 N N . GLU A 1 96 ? 19.974 -2.140 -7.781 1.00 76.00 96 GLU A N 1
ATOM 762 C CA . GLU A 1 96 ? 18.708 -1.651 -8.330 1.00 76.00 96 GLU A CA 1
ATOM 763 C C . GLU A 1 96 ? 17.516 -1.864 -7.402 1.00 76.00 96 GLU A C 1
ATOM 765 O O . GLU A 1 96 ? 16.682 -0.970 -7.255 1.00 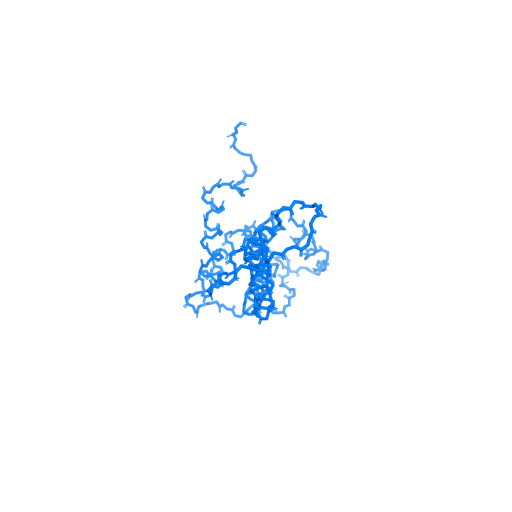76.00 96 GLU A O 1
ATOM 770 N N . VAL A 1 97 ? 17.437 -3.025 -6.742 1.00 79.50 97 VAL A N 1
ATOM 771 C CA . VAL A 1 97 ? 16.417 -3.271 -5.715 1.00 79.50 97 VAL A CA 1
ATOM 772 C C . VAL A 1 97 ? 16.557 -2.259 -4.582 1.00 79.50 97 VAL A C 1
ATOM 774 O O . VAL A 1 97 ? 15.546 -1.735 -4.116 1.00 79.50 97 VAL A O 1
ATOM 777 N N . THR A 1 98 ? 17.790 -1.959 -4.164 1.00 80.75 98 THR A N 1
ATOM 778 C CA . THR A 1 98 ? 18.064 -0.956 -3.126 1.00 80.75 98 THR A CA 1
ATOM 779 C C . THR A 1 98 ? 17.617 0.429 -3.589 1.00 80.75 98 THR A C 1
ATOM 781 O O . THR A 1 98 ? 16.821 1.064 -2.907 1.00 80.75 98 THR A O 1
ATOM 784 N N . ASN A 1 99 ? 18.011 0.851 -4.792 1.00 84.12 99 ASN A N 1
ATOM 785 C CA . ASN A 1 99 ? 17.619 2.141 -5.365 1.00 84.12 99 ASN A CA 1
ATOM 786 C C . ASN A 1 99 ? 16.096 2.289 -5.501 1.00 84.12 99 ASN A C 1
ATOM 788 O O . ASN A 1 99 ? 15.550 3.360 -5.238 1.00 84.12 99 ASN A O 1
ATOM 792 N N . TYR A 1 100 ? 15.396 1.223 -5.897 1.00 82.81 100 TYR A N 1
ATOM 793 C CA . TYR A 1 100 ? 13.939 1.234 -5.998 1.00 82.81 100 TYR A CA 1
ATOM 794 C C . TYR A 1 100 ? 13.272 1.301 -4.618 1.00 82.81 100 TYR A C 1
ATOM 796 O O . TYR A 1 100 ? 12.364 2.109 -4.405 1.00 82.81 100 TYR A O 1
ATOM 804 N N . ALA A 1 101 ? 13.726 0.479 -3.667 1.00 82.06 101 ALA A N 1
ATOM 805 C CA . ALA A 1 101 ? 13.207 0.462 -2.300 1.00 82.06 101 ALA A CA 1
ATOM 806 C C . ALA A 1 101 ? 13.457 1.790 -1.562 1.00 82.06 101 ALA A C 1
ATOM 808 O O . ALA A 1 101 ? 12.617 2.214 -0.766 1.00 82.06 101 ALA A O 1
ATOM 809 N N . ASP A 1 102 ? 14.559 2.468 -1.883 1.00 84.69 102 ASP A N 1
ATOM 810 C CA . ASP A 1 102 ? 14.920 3.788 -1.365 1.00 84.69 102 ASP A CA 1
ATOM 811 C C . ASP A 1 102 ? 14.296 4.941 -2.171 1.00 84.69 102 ASP A C 1
ATOM 813 O O . ASP A 1 102 ? 14.489 6.115 -1.833 1.00 84.69 102 ASP A O 1
ATOM 817 N N . SER A 1 103 ? 13.520 4.648 -3.224 1.00 86.31 103 SER A N 1
ATOM 818 C CA . SER A 1 103 ? 12.876 5.699 -4.011 1.00 86.31 103 SER A CA 1
ATOM 819 C C . SER A 1 103 ? 11.912 6.513 -3.127 1.00 86.31 103 SER A C 1
ATOM 821 O O . SER A 1 103 ? 11.099 5.937 -2.389 1.00 86.31 103 SER A O 1
ATOM 823 N N . PRO A 1 104 ? 11.963 7.864 -3.174 1.00 86.69 104 PRO A N 1
ATOM 824 C CA . PRO A 1 104 ? 11.171 8.705 -2.276 1.00 86.69 104 PRO A CA 1
ATOM 825 C C . PRO A 1 104 ? 9.671 8.435 -2.364 1.00 86.69 104 PRO A C 1
ATOM 827 O O . PRO A 1 104 ? 8.965 8.495 -1.357 1.00 86.69 104 PRO A O 1
ATOM 830 N N . GLU A 1 105 ? 9.185 8.128 -3.563 1.00 86.06 105 GLU A N 1
ATOM 831 C CA . GLU A 1 105 ? 7.783 7.832 -3.823 1.00 86.06 105 GLU A CA 1
ATOM 832 C C . GLU A 1 105 ? 7.349 6.529 -3.144 1.00 86.06 105 GLU A C 1
ATOM 834 O O . GLU A 1 105 ? 6.470 6.559 -2.277 1.00 86.06 105 GLU A O 1
ATOM 839 N N . PHE A 1 106 ? 8.021 5.411 -3.447 1.00 87.69 106 PHE A N 1
ATOM 840 C CA . PHE A 1 106 ? 7.736 4.110 -2.838 1.00 87.69 106 PHE A CA 1
ATOM 841 C C . PHE A 1 106 ? 7.835 4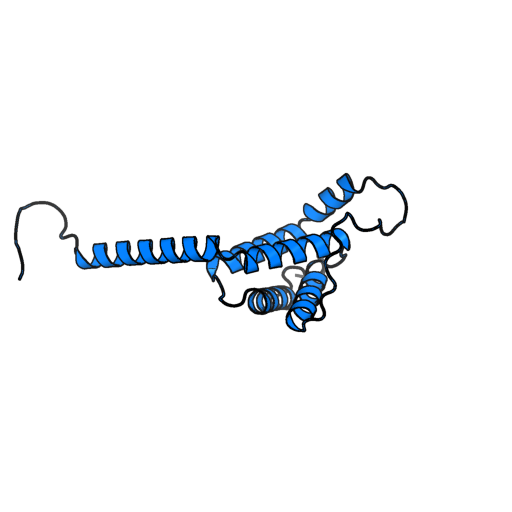.174 -1.311 1.00 87.69 106 PHE A C 1
ATOM 843 O O . PHE A 1 106 ? 6.896 3.797 -0.603 1.00 87.69 106 PHE A O 1
ATOM 850 N N . HIS A 1 107 ? 8.933 4.731 -0.790 1.00 86.81 107 HIS A N 1
ATOM 851 C CA . HIS A 1 107 ? 9.154 4.842 0.647 1.00 86.81 107 HIS A CA 1
ATOM 852 C C . HIS A 1 107 ? 8.063 5.679 1.335 1.00 86.81 107 HIS A C 1
ATOM 854 O O . HIS A 1 107 ? 7.592 5.323 2.420 1.00 86.81 107 HIS A O 1
ATOM 860 N N . THR A 1 108 ? 7.617 6.777 0.717 1.00 88.31 108 THR A N 1
ATOM 861 C CA . THR A 1 108 ? 6.564 7.632 1.288 1.00 88.31 108 THR A CA 1
ATOM 862 C C . THR A 1 108 ? 5.208 6.927 1.290 1.00 88.31 108 THR A C 1
ATOM 864 O O . THR A 1 108 ? 4.498 7.011 2.296 1.00 88.31 108 THR A O 1
ATOM 867 N N . ILE A 1 109 ? 4.845 6.217 0.216 1.00 90.19 109 ILE A N 1
ATOM 868 C CA . ILE A 1 109 ? 3.591 5.446 0.146 1.00 90.19 109 ILE A CA 1
ATOM 869 C C . ILE A 1 109 ? 3.568 4.396 1.261 1.00 90.19 109 ILE A C 1
ATOM 871 O O . ILE A 1 109 ? 2.640 4.378 2.076 1.00 90.19 109 ILE A O 1
ATOM 875 N N . VAL A 1 110 ? 4.622 3.579 1.350 1.00 89.44 110 VAL A N 1
ATOM 876 C CA . VAL A 1 110 ? 4.747 2.513 2.355 1.00 89.44 110 VAL A CA 1
ATOM 877 C C . VAL A 1 110 ? 4.727 3.086 3.771 1.00 89.44 110 VAL A C 1
ATOM 879 O O . VAL A 1 110 ? 3.995 2.586 4.626 1.00 89.44 110 VAL A O 1
ATOM 882 N N . SER A 1 111 ? 5.474 4.163 4.023 1.00 86.69 111 SER A N 1
ATOM 883 C CA . SER A 1 111 ? 5.540 4.797 5.345 1.00 86.69 111 SER A CA 1
ATOM 884 C C . SER A 1 111 ? 4.185 5.345 5.791 1.00 86.69 111 SER A C 1
ATOM 886 O O . SER A 1 111 ? 3.755 5.088 6.917 1.00 86.69 111 SER A O 1
ATOM 888 N N . LYS A 1 112 ? 3.480 6.073 4.912 1.00 88.12 112 LYS A N 1
ATOM 889 C CA . LYS A 1 112 ? 2.162 6.640 5.231 1.00 88.12 112 LYS A CA 1
ATOM 890 C C . LYS A 1 112 ? 1.120 5.547 5.452 1.00 88.12 112 LYS A C 1
ATOM 892 O O . LYS A 1 112 ? 0.373 5.613 6.424 1.00 88.12 112 LYS A O 1
ATOM 897 N N . MET A 1 113 ? 1.103 4.527 4.597 1.00 89.44 113 MET A N 1
ATOM 898 C CA . MET A 1 113 ? 0.192 3.393 4.735 1.00 89.44 113 MET A CA 1
ATOM 899 C C . MET A 1 113 ? 0.467 2.604 6.021 1.00 89.44 113 MET A C 1
ATOM 901 O O . MET A 1 113 ? -0.468 2.294 6.753 1.00 89.44 113 MET A O 1
ATOM 905 N N . SER A 1 114 ? 1.733 2.327 6.346 1.00 86.56 114 SER A N 1
ATOM 906 C CA . SER A 1 114 ? 2.113 1.652 7.594 1.00 86.56 114 SER A CA 1
ATOM 907 C C . SER A 1 114 ? 1.653 2.442 8.824 1.00 86.56 114 SER A C 1
ATOM 909 O O . SER A 1 114 ? 1.007 1.888 9.716 1.00 86.56 114 SER A O 1
ATOM 911 N N . ALA A 1 115 ? 1.883 3.760 8.841 1.00 84.31 115 ALA A N 1
ATOM 912 C CA . ALA A 1 115 ? 1.397 4.632 9.908 1.00 84.31 115 ALA A CA 1
ATOM 913 C C . ALA A 1 115 ? -0.138 4.598 10.029 1.00 84.31 115 ALA A C 1
ATOM 915 O O . ALA A 1 115 ? -0.665 4.476 11.137 1.00 84.31 115 ALA A O 1
ATOM 916 N N . TYR A 1 116 ? -0.849 4.635 8.899 1.00 85.25 116 TYR A N 1
ATOM 917 C CA . TYR A 1 116 ? -2.309 4.564 8.846 1.00 85.25 116 TYR A CA 1
ATOM 918 C C . TYR A 1 116 ? -2.836 3.228 9.403 1.00 85.25 116 TYR A C 1
ATOM 920 O O . TYR A 1 116 ? -3.723 3.201 10.258 1.00 85.25 116 TYR A O 1
ATOM 928 N N . MET A 1 117 ? -2.217 2.111 9.018 1.00 84.00 117 MET A N 1
ATOM 929 C CA . MET A 1 117 ? -2.543 0.771 9.515 1.00 84.00 117 MET A CA 1
ATOM 930 C C . MET A 1 117 ? -2.317 0.629 11.026 1.00 84.00 117 MET A C 1
ATOM 932 O O . MET A 1 117 ? -3.156 0.063 11.727 1.00 84.00 117 MET A O 1
ATOM 936 N N . ILE A 1 118 ? -1.212 1.172 11.549 1.00 83.31 118 ILE A N 1
ATOM 937 C CA . ILE A 1 118 ? -0.888 1.150 12.985 1.00 83.31 118 ILE A CA 1
ATOM 938 C C . ILE A 1 118 ? -1.863 2.015 13.792 1.00 83.31 118 ILE A C 1
ATOM 940 O O . ILE A 1 118 ? -2.236 1.645 14.909 1.00 83.31 118 ILE A O 1
ATOM 944 N N . GLN A 1 119 ? -2.269 3.163 13.246 1.00 81.94 119 GLN A N 1
ATOM 945 C CA . GLN A 1 119 ? -3.173 4.095 13.912 1.00 81.94 119 GLN A CA 1
ATOM 946 C C . GLN A 1 119 ? -4.576 3.504 14.067 1.00 81.94 119 GLN A C 1
ATOM 948 O O . GLN A 1 119 ? -5.122 3.496 15.171 1.00 81.94 119 GLN A O 1
ATOM 953 N N . PHE A 1 120 ? -5.156 3.021 12.969 1.00 83.12 120 PHE A N 1
ATOM 954 C CA . PHE A 1 120 ? -6.561 2.613 12.935 1.00 83.12 120 PHE A CA 1
ATOM 955 C C . PHE A 1 120 ? -6.774 1.138 13.257 1.00 83.12 120 PHE A C 1
ATOM 957 O O . PHE A 1 120 ? -7.852 0.778 13.723 1.00 83.12 120 PHE A O 1
ATOM 964 N N . LYS A 1 121 ? -5.745 0.299 13.075 1.00 83.25 121 LYS A N 1
ATOM 965 C CA . LYS A 1 121 ? -5.767 -1.137 13.385 1.00 83.25 121 LYS A CA 1
ATOM 966 C C . LYS A 1 121 ? -7.023 -1.821 12.834 1.00 83.25 121 LYS A C 1
ATOM 968 O O . LYS A 1 121 ? -7.777 -2.400 13.622 1.00 83.25 121 LYS A O 1
ATOM 973 N N . PRO A 1 122 ? -7.257 -1.743 11.515 1.00 82.31 122 PRO A N 1
ATOM 974 C CA . PRO A 1 122 ? -8.469 -2.278 10.912 1.00 82.31 122 PRO A CA 1
ATOM 975 C C . PRO A 1 122 ? -8.617 -3.773 11.204 1.00 82.31 122 PRO A C 1
ATOM 977 O O . PRO A 1 122 ? -7.625 -4.486 11.386 1.00 82.31 122 PRO A O 1
ATOM 980 N N . ASP A 1 123 ? -9.863 -4.237 11.251 1.00 80.44 123 ASP A N 1
ATOM 981 C CA . ASP A 1 123 ? -10.161 -5.666 11.364 1.00 80.44 123 ASP A CA 1
ATOM 982 C C . ASP A 1 123 ? -9.939 -6.413 10.053 1.00 80.44 123 ASP A C 1
ATOM 984 O O . ASP A 1 123 ? -9.558 -7.579 10.092 1.00 80.44 123 ASP A O 1
ATOM 988 N N . ASP A 1 124 ? -10.104 -5.724 8.922 1.00 84.19 124 ASP A N 1
ATOM 989 C CA . ASP A 1 124 ? -9.756 -6.229 7.599 1.00 84.19 124 ASP A CA 1
ATOM 990 C C . ASP A 1 124 ? -8.701 -5.311 6.948 1.00 84.19 124 ASP A C 1
ATOM 992 O O . ASP A 1 124 ? -9.018 -4.183 6.547 1.00 84.19 124 ASP A O 1
ATOM 996 N N . PRO A 1 125 ? -7.426 -5.735 6.894 1.00 87.38 125 PRO A N 1
ATOM 997 C CA . PRO A 1 125 ? -6.328 -4.881 6.462 1.00 87.38 125 PRO A CA 1
ATOM 998 C C . PRO A 1 125 ? -6.357 -4.556 4.963 1.00 87.38 125 PRO A C 1
ATOM 1000 O O . PRO A 1 125 ? -5.947 -3.458 4.584 1.00 87.38 125 PRO A O 1
ATOM 1003 N N . ALA A 1 126 ? -6.833 -5.466 4.105 1.00 88.12 126 ALA A N 1
ATOM 1004 C CA . ALA A 1 126 ? -6.709 -5.302 2.654 1.00 88.12 126 ALA A CA 1
ATOM 1005 C C . ALA A 1 126 ? -7.661 -4.244 2.069 1.00 88.12 126 ALA A C 1
ATOM 1007 O O . ALA A 1 126 ? -7.171 -3.326 1.402 1.00 88.12 126 ALA A O 1
ATOM 1008 N N . PRO A 1 127 ? -8.981 -4.271 2.340 1.00 89.44 127 PRO A N 1
ATOM 1009 C CA . PRO A 1 127 ? -9.889 -3.222 1.885 1.00 89.44 127 PRO A CA 1
ATOM 1010 C C . PRO A 1 127 ? -9.540 -1.858 2.481 1.00 89.44 127 PRO A C 1
ATOM 1012 O O . PRO A 1 127 ? -9.628 -0.847 1.787 1.00 89.44 127 PRO A O 1
ATOM 1015 N N . PHE A 1 128 ? -9.090 -1.835 3.739 1.00 90.06 128 PHE A N 1
ATOM 1016 C CA . PHE A 1 128 ? -8.699 -0.605 4.419 1.00 90.06 128 PHE A CA 1
ATOM 1017 C C . PHE A 1 128 ? -7.465 0.045 3.777 1.00 90.06 128 PHE A C 1
ATOM 1019 O O . PHE A 1 128 ? -7.463 1.245 3.496 1.00 90.06 128 PHE A O 1
ATOM 1026 N N . ALA A 1 129 ? -6.429 -0.746 3.481 1.00 91.00 129 ALA A N 1
ATOM 1027 C CA . ALA A 1 129 ? -5.257 -0.262 2.760 1.00 91.00 129 ALA A CA 1
ATOM 1028 C C . ALA A 1 129 ? -5.620 0.206 1.339 1.00 91.00 129 ALA A C 1
ATOM 1030 O O . ALA A 1 129 ? -5.163 1.263 0.905 1.00 91.00 129 ALA A O 1
ATOM 1031 N N . LEU A 1 130 ? -6.491 -0.522 0.632 1.00 92.25 130 LEU A N 1
ATOM 1032 C CA . LEU A 1 130 ? -6.931 -0.148 -0.714 1.00 92.25 130 LEU A CA 1
ATOM 1033 C C . LEU A 1 130 ? -7.668 1.200 -0.736 1.00 92.25 130 LEU A C 1
ATOM 1035 O O . LEU A 1 130 ? -7.423 2.024 -1.620 1.00 92.25 130 LEU A O 1
ATOM 1039 N N . GLU A 1 131 ? -8.563 1.442 0.222 1.00 92.12 131 GLU A N 1
ATOM 1040 C CA . GLU A 1 131 ? -9.270 2.720 0.349 1.00 92.12 131 GLU A CA 1
ATOM 1041 C C . GLU A 1 131 ? -8.293 3.880 0.582 1.00 92.12 131 GLU A C 1
ATOM 1043 O O . GLU A 1 131 ? -8.386 4.925 -0.074 1.00 92.12 131 GLU A O 1
ATOM 1048 N N . PHE A 1 132 ? -7.310 3.671 1.458 1.00 92.50 132 PHE A N 1
ATOM 1049 C CA . PHE A 1 132 ? -6.265 4.650 1.730 1.00 92.50 132 PHE A CA 1
ATOM 1050 C C . PHE A 1 132 ? -5.449 4.989 0.474 1.00 92.50 132 PHE A C 1
ATOM 1052 O O . PHE A 1 132 ? -5.305 6.163 0.131 1.00 92.50 132 PHE A O 1
ATOM 1059 N N . LEU A 1 133 ? -4.967 3.982 -0.262 1.00 92.94 133 LEU A N 1
ATOM 1060 C CA . LEU A 1 133 ? -4.187 4.205 -1.484 1.00 92.94 133 LEU A CA 1
ATOM 1061 C C . LEU A 1 133 ? -5.008 4.914 -2.573 1.00 92.94 133 LEU A C 1
ATOM 1063 O O . LEU A 1 133 ? -4.516 5.836 -3.223 1.00 92.94 133 LEU A O 1
ATOM 1067 N N . ARG A 1 134 ? -6.289 4.557 -2.740 1.00 91.94 134 ARG A N 1
ATOM 1068 C CA . ARG A 1 134 ? -7.196 5.265 -3.663 1.00 91.94 134 ARG A CA 1
ATOM 1069 C C . ARG A 1 134 ? -7.396 6.725 -3.266 1.00 91.94 134 ARG A C 1
ATOM 1071 O O . ARG A 1 134 ? -7.491 7.585 -4.142 1.00 91.94 134 ARG A O 1
ATOM 1078 N N . THR A 1 135 ? -7.440 7.005 -1.967 1.00 89.81 135 THR A N 1
ATOM 1079 C CA . THR A 1 135 ? -7.519 8.373 -1.445 1.00 89.81 135 THR A CA 1
ATOM 1080 C C . THR A 1 135 ? -6.245 9.148 -1.768 1.00 89.81 135 THR A C 1
ATOM 1082 O O . THR A 1 135 ? -6.340 10.221 -2.357 1.00 89.81 135 THR A O 1
ATOM 1085 N N . LEU A 1 136 ? -5.063 8.568 -1.524 1.00 88.25 136 LEU A N 1
ATOM 1086 C CA . LEU A 1 136 ? -3.782 9.175 -1.908 1.00 88.25 136 LEU A CA 1
ATOM 1087 C C . LEU A 1 136 ? -3.715 9.502 -3.408 1.00 88.25 136 LEU A C 1
ATOM 1089 O O . LEU A 1 136 ? -3.264 10.588 -3.777 1.00 88.25 136 LEU A O 1
ATOM 1093 N N . LYS A 1 137 ? -4.194 8.588 -4.265 1.00 87.94 137 LYS A N 1
ATOM 1094 C CA . LYS A 1 137 ? -4.251 8.791 -5.721 1.00 87.94 137 LYS A CA 1
ATOM 1095 C C . LYS A 1 137 ? -5.186 9.943 -6.091 1.00 87.94 137 LYS A C 1
ATOM 1097 O O . LYS A 1 137 ? -4.832 10.791 -6.903 1.00 87.94 137 LYS A O 1
ATOM 1102 N N . LYS A 1 138 ? -6.373 9.995 -5.481 1.00 88.31 138 LYS A N 1
ATOM 1103 C CA . LYS A 1 138 ? -7.373 11.046 -5.722 1.00 88.31 138 LYS A CA 1
ATOM 1104 C C . LYS A 1 138 ? -6.894 12.426 -5.267 1.00 88.31 138 LYS A C 1
ATOM 1106 O O . LYS A 1 138 ? -7.207 13.417 -5.917 1.00 88.31 138 LYS A O 1
ATOM 1111 N N . GLU A 1 139 ? -6.162 12.487 -4.161 1.00 83.69 139 GLU A N 1
ATOM 1112 C CA . GLU A 1 139 ? -5.617 13.728 -3.603 1.00 83.69 139 GLU A CA 1
ATOM 1113 C C . GLU A 1 139 ? -4.370 14.225 -4.350 1.00 83.69 139 GLU A C 1
ATOM 1115 O O . GLU A 1 139 ? -3.869 15.303 -4.046 1.00 83.69 139 GLU A O 1
ATOM 1120 N N . GLY A 1 140 ? -3.865 13.469 -5.333 1.00 74.25 140 GLY A N 1
ATOM 1121 C CA . GLY A 1 140 ? -2.718 13.877 -6.147 1.00 74.25 140 GLY A CA 1
ATOM 1122 C C . GLY A 1 140 ? -1.409 13.960 -5.362 1.00 74.25 140 GLY A C 1
ATOM 1123 O O . GLY A 1 140 ? -0.458 14.578 -5.825 1.00 74.25 140 GLY A O 1
ATOM 1124 N N . ILE A 1 141 ? -1.336 13.319 -4.191 1.00 66.00 141 ILE A N 1
ATOM 1125 C CA . ILE A 1 141 ? -0.170 13.369 -3.292 1.00 66.00 141 ILE A CA 1
ATOM 1126 C C . ILE A 1 141 ? 1.090 12.775 -3.951 1.00 66.00 141 ILE A C 1
ATOM 1128 O O . ILE A 1 141 ? 2.203 13.115 -3.556 1.00 66.00 141 ILE A O 1
ATOM 1132 N N . PHE A 1 142 ? 0.902 11.932 -4.969 1.00 60.62 142 PHE A N 1
ATOM 1133 C CA . PHE A 1 142 ? 1.947 11.346 -5.816 1.00 60.62 142 PHE A CA 1
ATOM 1134 C C . PHE A 1 142 ? 1.672 11.576 -7.312 1.00 60.62 142 PHE A C 1
ATOM 1136 O O . PHE A 1 142 ? 2.128 10.820 -8.159 1.00 60.62 142 PHE A O 1
ATOM 1143 N N . GLY A 1 143 ? 0.887 12.608 -7.654 1.00 46.41 143 GLY A N 1
ATOM 1144 C CA . GLY A 1 143 ? 0.729 13.018 -9.051 1.00 46.41 143 GLY A CA 1
ATOM 1145 C C . GLY A 1 143 ? 2.089 13.374 -9.670 1.00 46.41 143 GLY A C 1
ATOM 1146 O O . GLY A 1 143 ? 3.020 13.692 -8.925 1.00 46.41 143 GLY A O 1
ATOM 1147 N N . PRO A 1 144 ? 2.224 13.326 -11.009 1.00 40.66 144 PRO A N 1
ATOM 1148 C CA . PRO A 1 144 ? 3.495 13.581 -11.676 1.00 40.66 144 PRO A CA 1
ATOM 1149 C C . PRO A 1 144 ? 4.070 14.899 -11.161 1.00 40.66 144 PRO A C 1
ATOM 1151 O O . PRO A 1 144 ? 3.428 15.945 -11.271 1.00 40.66 144 PRO A O 1
ATOM 1154 N N . MET A 1 145 ? 5.256 14.845 -10.550 1.00 42.78 145 MET A N 1
ATOM 1155 C CA . MET A 1 145 ? 5.973 16.051 -10.157 1.00 42.78 145 MET A CA 1
ATOM 1156 C C . MET A 1 145 ? 6.104 16.957 -11.386 1.00 42.78 145 MET A C 1
ATOM 1158 O O . MET A 1 145 ? 6.848 16.645 -12.313 1.00 42.78 145 MET A O 1
ATOM 1162 N N . GLY A 1 146 ? 5.380 18.077 -11.378 1.00 36.47 146 GLY A N 1
ATOM 1163 C CA . GLY A 1 146 ? 5.473 19.116 -12.399 1.00 36.47 146 GLY A CA 1
ATOM 1164 C C . GLY A 1 146 ? 4.272 19.209 -13.337 1.00 36.47 146 GLY A C 1
ATOM 1165 O O . GLY A 1 146 ? 4.398 18.956 -14.530 1.00 36.47 146 GLY A O 1
ATOM 1166 N N . ALA A 1 147 ? 3.137 19.677 -12.823 1.00 33.69 147 ALA A N 1
ATOM 1167 C CA . ALA A 1 147 ? 2.231 20.528 -13.590 1.00 33.69 147 ALA A CA 1
ATOM 1168 C C . ALA A 1 147 ? 1.474 21.443 -12.615 1.00 33.69 147 ALA A C 1
ATOM 1170 O O . ALA A 1 147 ? 0.537 21.015 -11.953 1.00 33.69 147 ALA A O 1
ATOM 1171 N N . ASP A 1 148 ? 1.956 22.682 -12.531 1.00 36.47 148 ASP A N 1
ATOM 1172 C CA . ASP A 1 148 ? 1.247 23.887 -12.094 1.00 36.47 148 ASP A CA 1
ATOM 1173 C C . ASP A 1 148 ? 0.595 23.910 -10.700 1.00 36.47 148 ASP A C 1
ATOM 1175 O O . ASP A 1 148 ? -0.564 23.544 -10.521 1.00 36.47 148 ASP A O 1
ATOM 1179 N N . HIS A 1 149 ? 1.302 24.540 -9.757 1.00 35.47 149 HIS A N 1
ATOM 1180 C CA . HIS A 1 149 ? 0.731 25.593 -8.911 1.00 35.47 149 HIS A CA 1
ATOM 1181 C C . HIS A 1 149 ? 1.767 26.686 -8.642 1.00 35.47 149 HIS A C 1
ATOM 1183 O O . HIS A 1 149 ? 2.925 26.336 -8.316 1.00 35.47 149 HIS A O 1
#

Secondary structure (DSSP, 8-state):
-------SS----HHHHHHHHHHHHHHHHHHHHHHT-HHHHHHHHHHHHHHHHTT-SSHHHHHHHHHHHHHTT-PPPP-SSPPPPTT-S---HHHHHHHHHT-HHHHHHHHHHHHHHHHH--SSHHHHHHHHHHHHHHTTTTS-S-S--

Radius of gyration: 22.79 Å; chains: 1; bounding box: 42×41×75 Å

Organism: Micromonas commoda (strain RCC299 / NOUM17 / CCMP2709) (NCBI:txid296587)